Protein AF-A0A940AIQ4-F1 (afdb_monomer_lite)

Radius of gyration: 20.31 Å; chains: 1; bounding box: 44×18×51 Å

pLDDT: mean 92.07, std 6.06, range [65.19, 98.38]

Structure (mmCIF, N/CA/C/O backbone):
data_AF-A0A940AIQ4-F1
#
_entry.id   AF-A0A940AIQ4-F1
#
loop_
_atom_site.group_PDB
_atom_site.id
_atom_site.type_symbol
_atom_site.label_atom_id
_atom_site.label_alt_id
_atom_site.label_comp_id
_atom_site.label_asym_id
_atom_site.label_entity_id
_atom_site.label_seq_id
_atom_site.pdbx_PDB_ins_code
_atom_site.Cartn_x
_atom_site.Cartn_y
_atom_site.Cartn_z
_atom_site.occupancy
_atom_site.B_iso_or_equiv
_atom_site.auth_seq_id
_atom_site.auth_comp_id
_atom_site.auth_asym_id
_atom_site.auth_atom_id
_atom_site.pdbx_PDB_model_num
ATOM 1 N N . MET A 1 1 ? 18.169 -2.757 -26.815 1.00 65.19 1 MET A N 1
ATOM 2 C CA . MET A 1 1 ? 17.033 -2.447 -25.919 1.00 65.19 1 MET A CA 1
ATOM 3 C C . MET A 1 1 ? 15.865 -3.325 -26.342 1.00 65.19 1 MET A C 1
ATOM 5 O O . MET A 1 1 ? 15.246 -3.029 -27.354 1.00 65.19 1 MET A O 1
ATOM 9 N N . THR A 1 2 ? 15.644 -4.465 -25.686 1.00 90.88 2 THR A N 1
ATOM 10 C CA . THR A 1 2 ? 14.545 -5.372 -26.069 1.00 90.88 2 THR A CA 1
ATOM 11 C C . THR A 1 2 ? 13.244 -4.920 -25.402 1.00 90.88 2 THR A C 1
ATOM 13 O O . THR A 1 2 ? 13.270 -4.401 -24.286 1.00 90.88 2 THR A O 1
ATOM 16 N N . ALA A 1 3 ? 12.101 -5.112 -26.068 1.00 92.94 3 ALA A N 1
ATOM 17 C CA . ALA A 1 3 ? 10.784 -4.726 -25.544 1.00 92.94 3 ALA A CA 1
ATOM 18 C C . ALA A 1 3 ? 10.483 -5.345 -24.164 1.00 92.94 3 ALA A C 1
ATOM 20 O O . ALA A 1 3 ? 9.843 -4.716 -23.325 1.00 92.94 3 ALA A O 1
ATOM 21 N N . LEU A 1 4 ? 11.025 -6.538 -23.896 1.00 95.69 4 LEU A N 1
ATOM 22 C CA . LEU A 1 4 ? 10.917 -7.218 -22.607 1.00 95.69 4 LEU A CA 1
ATOM 23 C C . LEU A 1 4 ? 11.495 -6.391 -21.446 1.00 95.69 4 LEU A C 1
ATOM 25 O O . LEU A 1 4 ? 10.868 -6.305 -20.394 1.00 95.69 4 LEU A O 1
ATOM 29 N N . PHE A 1 5 ? 12.646 -5.734 -21.635 1.00 96.19 5 PHE A N 1
ATOM 30 C CA . PHE A 1 5 ? 13.231 -4.880 -20.593 1.00 96.19 5 PHE A CA 1
ATOM 31 C C . PHE A 1 5 ? 12.336 -3.686 -20.254 1.00 96.19 5 PHE A C 1
ATOM 33 O O . PHE A 1 5 ? 12.217 -3.329 -19.085 1.00 96.19 5 PHE A O 1
ATOM 40 N N . ILE A 1 6 ? 11.680 -3.093 -21.258 1.00 96.38 6 I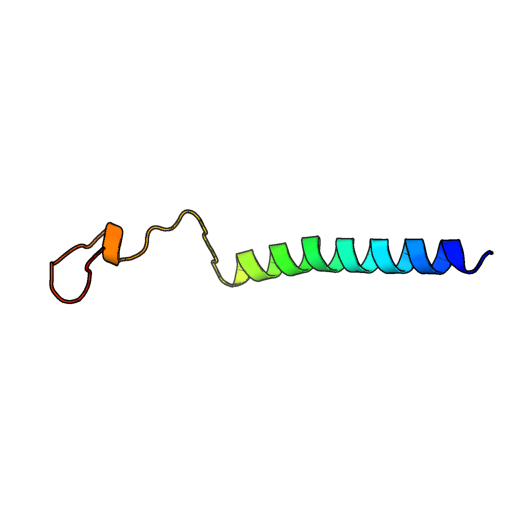LE A N 1
ATOM 41 C CA . ILE A 1 6 ? 10.771 -1.956 -21.056 1.00 96.38 6 ILE A CA 1
ATOM 42 C C . ILE A 1 6 ? 9.558 -2.392 -20.230 1.00 96.38 6 ILE A C 1
ATOM 44 O O . ILE A 1 6 ? 9.184 -1.707 -19.283 1.00 96.38 6 ILE A O 1
ATOM 48 N N . ILE A 1 7 ? 8.983 -3.555 -20.548 1.00 97.19 7 ILE A N 1
ATOM 49 C CA . ILE A 1 7 ? 7.831 -4.103 -19.822 1.00 97.19 7 ILE A CA 1
ATOM 50 C C . ILE A 1 7 ? 8.195 -4.369 -18.359 1.00 97.19 7 ILE A C 1
ATOM 52 O O . ILE A 1 7 ? 7.469 -3.948 -17.461 1.00 97.19 7 ILE A O 1
ATOM 56 N N . ILE A 1 8 ? 9.336 -5.015 -18.107 1.00 97.75 8 ILE A N 1
ATOM 57 C CA . ILE A 1 8 ? 9.786 -5.315 -16.741 1.00 97.75 8 ILE A CA 1
ATOM 58 C C . ILE A 1 8 ? 10.011 -4.022 -15.949 1.00 97.75 8 ILE A C 1
ATOM 60 O O . ILE A 1 8 ? 9.546 -3.909 -14.815 1.00 97.75 8 ILE A O 1
ATOM 64 N N . ALA A 1 9 ? 10.674 -3.029 -16.548 1.00 97.38 9 ALA A N 1
ATOM 65 C CA . ALA A 1 9 ? 10.905 -1.741 -15.904 1.00 97.38 9 ALA A CA 1
ATOM 66 C C . ALA A 1 9 ? 9.591 -1.006 -15.587 1.00 97.38 9 ALA A C 1
ATOM 68 O O . ALA A 1 9 ? 9.441 -0.464 -14.494 1.00 97.38 9 ALA A O 1
ATOM 69 N N . ALA A 1 10 ? 8.620 -1.028 -16.503 1.00 97.69 10 ALA A N 1
ATOM 70 C CA . ALA A 1 10 ? 7.312 -0.416 -16.290 1.00 97.69 10 ALA A CA 1
ATOM 71 C C . ALA A 1 10 ? 6.552 -1.077 -15.130 1.00 97.69 10 ALA A C 1
ATOM 73 O O . ALA A 1 10 ? 6.051 -0.380 -14.250 1.00 97.69 10 ALA A O 1
ATOM 74 N N . VAL A 1 11 ? 6.514 -2.413 -15.081 1.00 98.31 11 VAL A N 1
ATOM 75 C CA . VAL A 1 11 ? 5.879 -3.150 -13.976 1.00 98.31 11 VAL A CA 1
ATOM 76 C C . VAL A 1 11 ? 6.563 -2.827 -12.649 1.00 98.31 11 VAL A C 1
ATOM 78 O O . VAL A 1 11 ? 5.881 -2.528 -11.671 1.00 98.31 11 VAL A O 1
ATOM 81 N N . ALA A 1 12 ? 7.898 -2.819 -12.613 1.00 98.25 12 ALA A N 1
ATOM 82 C CA . ALA A 1 12 ? 8.648 -2.482 -11.407 1.00 98.25 12 ALA A CA 1
ATOM 83 C C . ALA A 1 12 ? 8.321 -1.067 -10.902 1.00 98.25 12 ALA A C 1
ATOM 85 O O . ALA A 1 12 ? 8.059 -0.887 -9.713 1.00 98.25 12 ALA A O 1
ATOM 86 N N . LEU A 1 13 ? 8.266 -0.074 -11.797 1.00 98.25 13 LEU A N 1
ATOM 87 C CA . LEU A 1 13 ? 7.904 1.302 -11.446 1.00 98.25 13 LEU A CA 1
ATOM 88 C C . LEU A 1 13 ? 6.473 1.413 -10.910 1.00 98.25 13 LEU A C 1
ATOM 90 O O . LEU A 1 13 ? 6.250 2.126 -9.933 1.00 98.25 13 LEU A O 1
ATOM 94 N N . LEU A 1 14 ? 5.515 0.691 -11.498 1.00 98.25 14 LEU A N 1
ATOM 95 C CA . LEU A 1 14 ? 4.132 0.673 -11.016 1.00 98.25 14 LEU A CA 1
ATOM 96 C C . LEU A 1 14 ? 4.018 0.042 -9.624 1.00 98.25 14 LEU A C 1
ATOM 98 O O . LEU A 1 14 ? 3.325 0.585 -8.767 1.00 98.25 14 LEU A O 1
ATOM 102 N N . VAL A 1 15 ? 4.731 -1.059 -9.370 1.00 98.38 15 VAL A N 1
ATOM 103 C CA . VAL A 1 15 ? 4.756 -1.717 -8.053 1.00 98.38 15 VAL A CA 1
ATOM 104 C C . VAL A 1 15 ? 5.376 -0.802 -6.997 1.00 98.38 15 VAL A C 1
ATOM 106 O O . VAL A 1 15 ? 4.808 -0.633 -5.920 1.00 98.38 15 VAL A O 1
ATOM 109 N N . ILE A 1 16 ? 6.504 -0.164 -7.317 1.00 98.31 16 ILE A N 1
ATOM 110 C CA . ILE A 1 16 ? 7.154 0.831 -6.455 1.00 98.31 16 ILE A CA 1
ATOM 111 C C . ILE A 1 16 ? 6.168 1.964 -6.147 1.00 98.31 16 ILE A C 1
ATOM 113 O O . ILE A 1 16 ? 5.892 2.239 -4.980 1.00 98.31 16 ILE A O 1
ATOM 117 N N . GLY A 1 17 ? 5.573 2.574 -7.175 1.00 98.19 17 GLY A N 1
ATOM 118 C CA . GLY A 1 17 ? 4.590 3.643 -7.007 1.00 98.19 17 GLY A CA 1
ATOM 119 C C . GLY A 1 17 ? 3.434 3.232 -6.095 1.00 98.19 17 GLY A C 1
ATOM 120 O O . GLY A 1 17 ? 3.125 3.946 -5.145 1.00 98.19 17 GLY A O 1
ATOM 121 N N . TYR A 1 18 ? 2.857 2.051 -6.319 1.00 96.88 18 TYR A N 1
ATOM 122 C CA . TYR A 1 18 ? 1.768 1.516 -5.505 1.00 96.88 18 TYR A CA 1
ATOM 123 C C . TYR A 1 18 ? 2.156 1.357 -4.029 1.00 96.88 18 TYR A C 1
ATOM 125 O O . TYR A 1 18 ? 1.424 1.817 -3.154 1.00 96.88 18 TYR A O 1
ATOM 133 N N . ILE A 1 19 ? 3.319 0.766 -3.736 1.00 97.19 19 ILE A N 1
ATOM 134 C CA . ILE A 1 19 ? 3.761 0.527 -2.355 1.00 97.19 19 ILE A CA 1
ATOM 135 C C . ILE A 1 19 ? 4.079 1.848 -1.648 1.00 97.19 19 ILE A C 1
ATOM 137 O O . ILE A 1 19 ? 3.566 2.100 -0.557 1.00 97.19 19 ILE A O 1
ATOM 141 N N . PHE A 1 20 ? 4.913 2.702 -2.246 1.00 97.12 20 PHE A N 1
ATOM 142 C CA . PHE A 1 20 ? 5.372 3.925 -1.586 1.00 97.12 20 PHE A CA 1
ATOM 143 C C . PHE A 1 20 ? 4.254 4.958 -1.462 1.00 97.12 20 PHE A C 1
ATOM 145 O O . PHE A 1 20 ? 4.006 5.465 -0.365 1.00 97.12 20 PHE A O 1
ATOM 152 N N . TYR A 1 21 ? 3.554 5.247 -2.560 1.00 96.06 21 TYR A N 1
ATOM 153 C CA . TYR A 1 21 ? 2.486 6.241 -2.549 1.00 96.06 21 TYR A CA 1
ATOM 154 C C . TYR A 1 21 ? 1.257 5.735 -1.792 1.00 96.06 21 TYR A C 1
ATOM 156 O O . TYR A 1 21 ? 0.703 6.469 -0.977 1.00 96.06 21 TYR A O 1
ATOM 164 N N . GLY A 1 22 ? 0.879 4.465 -1.976 1.00 95.44 22 GLY A N 1
ATOM 165 C CA . GLY A 1 22 ? -0.228 3.850 -1.244 1.00 95.44 22 GLY A CA 1
ATOM 166 C C . GLY A 1 22 ? 0.023 3.806 0.264 1.00 95.44 22 GLY A C 1
ATOM 167 O O . GLY A 1 22 ? -0.854 4.181 1.040 1.00 95.44 22 GLY A O 1
ATOM 168 N N . SER A 1 23 ? 1.236 3.440 0.697 1.00 93.56 23 SER A N 1
ATOM 169 C CA . SER A 1 23 ? 1.595 3.457 2.122 1.00 93.56 23 SER A CA 1
ATOM 170 C C . SER A 1 23 ? 1.608 4.873 2.699 1.00 93.56 23 SER A C 1
ATOM 172 O O . SER A 1 23 ? 1.131 5.083 3.815 1.00 93.56 23 SER A O 1
ATOM 174 N N . TRP A 1 24 ? 2.125 5.858 1.958 1.00 95.75 24 TRP A N 1
ATOM 175 C CA . TRP A 1 24 ? 2.084 7.256 2.388 1.00 95.75 24 TRP A CA 1
ATOM 176 C C . TRP A 1 24 ? 0.642 7.756 2.538 1.00 95.75 24 TRP A C 1
ATOM 178 O O . TRP A 1 24 ? 0.305 8.325 3.576 1.00 95.75 24 TRP A O 1
ATOM 188 N N . LEU A 1 25 ? -0.223 7.482 1.558 1.00 96.12 25 LEU A N 1
ATOM 189 C CA . LEU A 1 25 ? -1.626 7.895 1.577 1.00 96.12 25 LEU A CA 1
ATOM 190 C C . LEU A 1 25 ? -2.394 7.246 2.737 1.00 96.12 25 LEU A C 1
ATOM 192 O O . LEU A 1 25 ? -3.115 7.935 3.455 1.00 96.12 25 LEU A O 1
ATOM 196 N N . ALA A 1 26 ? -2.179 5.949 2.980 1.00 94.75 26 ALA A N 1
ATOM 197 C CA . ALA A 1 26 ? -2.807 5.234 4.091 1.00 94.75 26 ALA A CA 1
ATOM 198 C C . ALA A 1 26 ? -2.465 5.855 5.456 1.00 94.75 26 ALA A C 1
ATOM 200 O O . ALA A 1 26 ? -3.336 5.980 6.319 1.00 94.75 26 ALA A O 1
ATOM 201 N N . LYS A 1 27 ? -1.217 6.313 5.626 1.00 92.12 27 LYS A N 1
ATOM 202 C CA . LYS A 1 27 ? -0.778 7.030 6.832 1.00 92.12 27 LYS A CA 1
ATOM 203 C C . 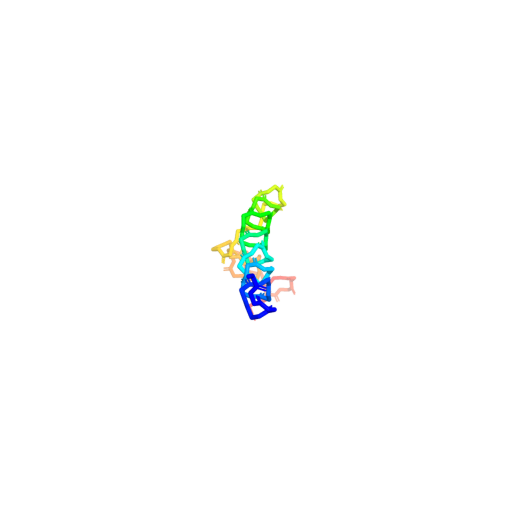LYS A 1 27 ? -1.456 8.394 6.969 1.00 92.12 27 LYS A C 1
ATOM 205 O O . LYS A 1 27 ? -1.858 8.742 8.073 1.00 92.12 27 LYS A O 1
ATOM 210 N N . GLN A 1 28 ? -1.612 9.148 5.877 1.00 94.75 28 GLN A N 1
ATOM 211 C CA . GLN A 1 28 ? -2.294 10.452 5.913 1.00 94.75 28 GLN A CA 1
ATOM 212 C C . GLN A 1 28 ? -3.769 10.331 6.304 1.00 94.75 28 GLN A C 1
ATOM 214 O O . GLN A 1 28 ? -4.299 11.197 6.992 1.00 94.75 28 GLN A O 1
ATOM 219 N N . TRP A 1 29 ? -4.432 9.251 5.893 1.00 93.88 29 TRP A N 1
ATOM 220 C CA . TRP A 1 29 ? -5.833 8.997 6.233 1.00 93.88 29 TRP A CA 1
ATOM 221 C C . TRP A 1 29 ? -6.029 8.334 7.599 1.00 93.88 29 TRP A C 1
ATOM 223 O O . TRP A 1 29 ? -7.164 8.071 7.989 1.00 93.88 29 TRP A O 1
ATOM 233 N N . 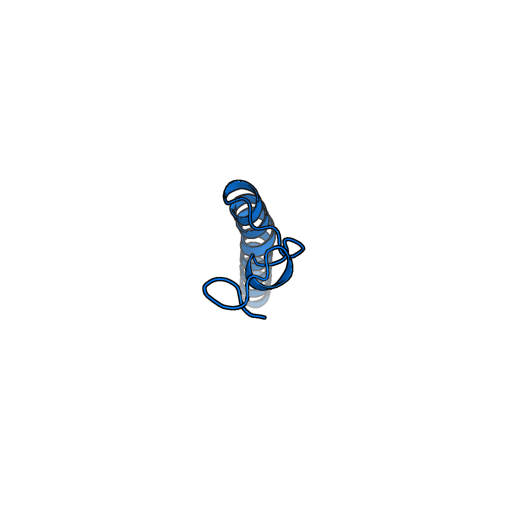GLY A 1 30 ? -4.948 8.070 8.340 1.00 91.31 30 GLY A N 1
ATOM 234 C CA . GLY A 1 30 ? -5.029 7.455 9.663 1.00 91.31 30 GLY A CA 1
ATOM 235 C C . GLY A 1 30 ? -5.585 6.031 9.629 1.00 91.31 30 GLY A C 1
ATOM 236 O O . GLY A 1 30 ? -6.243 5.611 10.580 1.00 91.31 30 GLY A O 1
ATOM 237 N N . ILE A 1 31 ? -5.354 5.299 8.532 1.00 89.62 31 ILE A N 1
ATOM 238 C CA . ILE A 1 31 ? -5.730 3.888 8.436 1.00 89.62 31 ILE A CA 1
ATOM 239 C C . ILE A 1 31 ? -4.823 3.103 9.380 1.00 89.62 31 ILE A C 1
ATOM 241 O O . ILE A 1 31 ? -3.638 2.908 9.111 1.00 89.62 31 ILE A O 1
ATOM 245 N N . ASP A 1 32 ? -5.404 2.653 10.485 1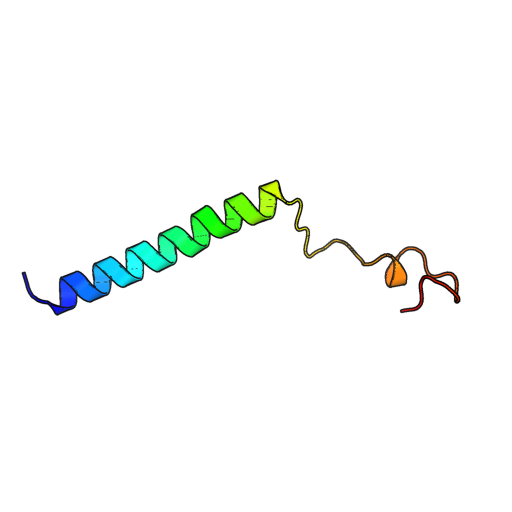.00 89.75 32 ASP A N 1
ATOM 246 C CA . ASP A 1 32 ? -4.760 1.768 11.443 1.00 89.75 32 ASP A CA 1
ATOM 247 C C . ASP A 1 32 ? -5.461 0.400 11.416 1.00 89.75 32 ASP A C 1
ATOM 249 O O . ASP A 1 32 ? -6.586 0.279 11.906 1.00 89.75 32 ASP A O 1
ATOM 253 N N . PRO A 1 33 ? -4.828 -0.638 10.840 1.00 86.56 33 PRO A N 1
ATOM 254 C CA . PRO A 1 33 ? -5.404 -1.977 10.780 1.00 86.56 33 PRO A CA 1
ATOM 255 C C . PRO A 1 33 ? -5.45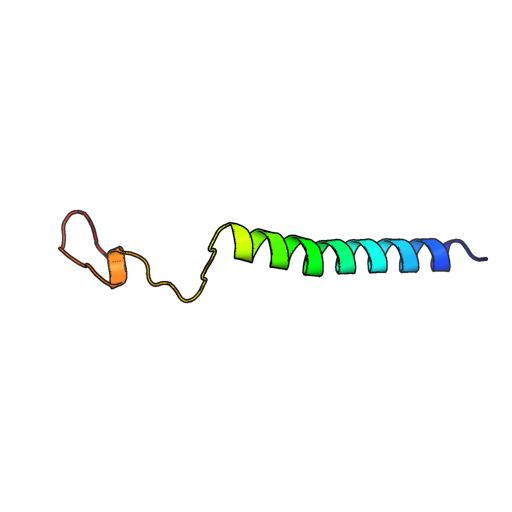0 -2.678 12.145 1.00 86.56 33 PRO A C 1
ATOM 257 O O . PRO A 1 33 ? -6.169 -3.663 12.287 1.00 86.56 33 PRO A O 1
ATOM 260 N N . ALA A 1 34 ? -4.703 -2.199 13.145 1.00 89.00 34 ALA A N 1
ATOM 261 C CA . ALA A 1 34 ? -4.752 -2.725 14.506 1.00 89.00 34 ALA A CA 1
ATOM 262 C C . ALA A 1 34 ? -5.857 -2.069 15.349 1.00 89.00 34 ALA A C 1
ATOM 264 O O . ALA A 1 34 ? -6.173 -2.561 16.437 1.00 89.00 34 ALA A O 1
ATOM 265 N N . LYS A 1 35 ? -6.460 -0.979 14.858 1.00 89.81 35 LYS A N 1
ATOM 266 C CA . LYS A 1 35 ? -7.537 -0.285 15.553 1.00 89.81 35 LYS A CA 1
ATOM 267 C C . LYS A 1 35 ? -8.766 -1.181 15.610 1.00 89.81 35 LYS A C 1
ATOM 269 O O . LYS A 1 35 ? -9.389 -1.485 14.592 1.00 89.81 35 LYS A O 1
ATOM 274 N N . LYS A 1 36 ? -9.134 -1.589 16.822 1.00 89.81 36 LYS A N 1
ATOM 275 C CA . LYS A 1 36 ? -10.353 -2.361 17.039 1.00 89.81 36 LYS A CA 1
ATOM 276 C C . LYS A 1 36 ? -11.564 -1.503 16.695 1.00 89.81 36 LYS A C 1
ATOM 278 O O . LYS A 1 36 ? -11.588 -0.287 16.901 1.00 89.81 36 LYS A O 1
ATOM 283 N N . THR A 1 37 ? -12.584 -2.147 16.147 1.00 89.94 37 THR A N 1
ATOM 284 C CA . THR A 1 37 ? -13.836 -1.465 15.849 1.00 89.94 37 THR A CA 1
ATOM 285 C C . THR A 1 37 ? -14.570 -1.139 17.153 1.00 89.94 37 THR A C 1
ATOM 287 O O . THR A 1 37 ? -14.411 -1.842 18.155 1.00 89.94 37 THR A O 1
ATOM 290 N N . PRO A 1 38 ? -15.421 -0.103 17.161 1.00 87.56 38 PRO A N 1
ATOM 291 C CA . PRO A 1 38 ? -16.255 0.210 18.319 1.00 87.56 38 PRO A CA 1
ATOM 292 C C . PRO A 1 38 ? -17.103 -0.973 18.813 1.00 87.56 38 PRO A C 1
ATOM 294 O O . PRO A 1 38 ? -17.271 -1.131 20.015 1.00 87.56 38 PRO A O 1
ATOM 297 N N . ALA A 1 39 ? -17.532 -1.857 17.904 1.00 89.38 39 ALA A N 1
ATOM 298 C CA . ALA A 1 39 ? -18.214 -3.112 18.223 1.00 89.38 39 ALA A CA 1
ATOM 299 C C . ALA A 1 39 ? -17.438 -4.014 19.204 1.00 89.38 39 ALA A C 1
ATOM 301 O O . ALA A 1 39 ? -18.050 -4.747 19.975 1.00 89.38 39 ALA A O 1
ATOM 302 N N . GLN A 1 40 ? -16.103 -3.944 19.188 1.00 88.25 40 GLN A N 1
ATOM 303 C CA . GLN A 1 40 ? -15.203 -4.766 20.002 1.00 88.25 40 GLN A CA 1
ATOM 304 C C . GLN A 1 40 ? -14.688 -4.038 21.257 1.00 88.25 40 GLN A C 1
ATOM 306 O O . GLN A 1 40 ? -14.407 -4.681 22.263 1.00 88.25 40 GLN A O 1
ATOM 311 N N . GLU A 1 41 ? -14.514 -2.712 21.217 1.00 88.62 41 GLU A N 1
ATOM 312 C CA . GLU A 1 41 ? -14.002 -1.932 22.365 1.00 88.62 41 GLU A CA 1
ATOM 313 C C . GLU A 1 41 ? -15.092 -1.330 23.249 1.00 88.62 41 GLU A C 1
ATOM 315 O O . GLU A 1 41 ? -14.855 -1.067 24.427 1.00 88.62 41 GLU A O 1
ATOM 320 N N . LYS A 1 42 ? -16.264 -1.060 22.680 1.00 87.00 42 LYS A N 1
ATOM 321 C CA . LYS A 1 42 ? -17.358 -0.326 23.321 1.00 87.00 42 LYS A CA 1
ATOM 322 C C . LYS A 1 42 ? -18.663 -1.101 23.226 1.00 87.00 42 LYS A C 1
ATOM 324 O O . LYS A 1 42 ? -19.706 -0.497 23.021 1.00 87.00 42 LYS A O 1
ATOM 329 N N . THR A 1 43 ? -18.590 -2.427 23.332 1.00 90.50 43 THR A N 1
ATOM 330 C CA . THR A 1 43 ? -19.765 -3.285 23.211 1.00 90.50 43 THR A CA 1
ATOM 331 C C . THR A 1 43 ? -20.828 -2.882 24.232 1.00 90.50 43 THR A C 1
ATOM 333 O O . THR A 1 43 ? -20.580 -2.938 25.436 1.00 90.50 43 THR A O 1
ATOM 336 N N . ASP A 1 44 ? -22.001 -2.485 23.751 1.00 87.31 44 ASP A N 1
ATOM 337 C CA . ASP A 1 44 ? -23.119 -2.011 24.576 1.00 87.31 44 ASP A CA 1
ATOM 338 C C . ASP A 1 44 ? -24.394 -2.855 24.410 1.00 87.31 44 ASP A C 1
ATOM 340 O O . ASP A 1 44 ? -25.333 -2.712 25.191 1.00 87.31 44 ASP A O 1
ATOM 344 N N . GLY A 1 45 ? -24.414 -3.774 23.437 1.00 85.69 45 GLY A N 1
ATOM 345 C CA . GLY A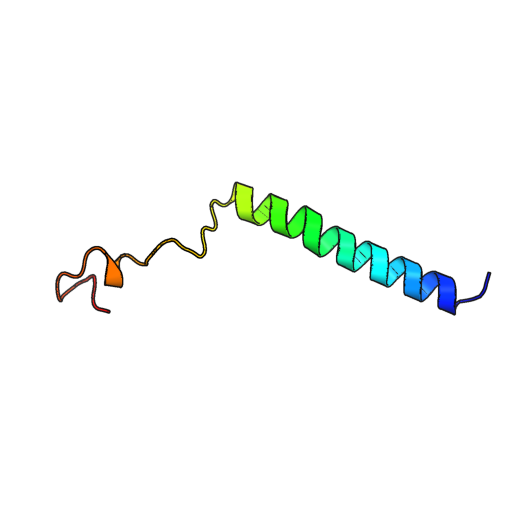 1 45 ? -25.557 -4.647 23.164 1.00 85.69 45 GLY A CA 1
ATOM 346 C C . GLY A 1 45 ? -26.691 -3.991 22.367 1.00 85.69 45 GLY A C 1
ATOM 347 O O . GLY A 1 45 ? -27.727 -4.631 22.189 1.00 85.69 45 GLY A O 1
ATOM 348 N N . VAL A 1 46 ? -26.513 -2.757 21.883 1.00 88.12 46 VAL A N 1
ATOM 349 C CA . VAL A 1 46 ? -27.491 -2.020 21.065 1.00 88.12 46 VAL A CA 1
ATOM 350 C C . VAL A 1 46 ? -26.836 -1.485 19.789 1.00 88.12 46 VAL A C 1
ATOM 352 O O . VAL A 1 46 ? -27.108 -2.010 18.711 1.00 88.12 46 VAL A O 1
ATOM 355 N N . ASP A 1 47 ? -25.961 -0.482 19.911 1.00 88.88 47 ASP A N 1
ATOM 356 C CA . ASP A 1 47 ? -25.316 0.207 18.782 1.00 88.88 47 ASP A CA 1
ATOM 357 C C . ASP A 1 47 ? -23.950 -0.409 18.441 1.00 88.88 47 ASP A C 1
ATOM 359 O O . ASP A 1 47 ? -23.511 -0.404 17.288 1.00 88.88 47 ASP A O 1
ATOM 363 N N . TYR A 1 48 ? -23.276 -0.978 19.439 1.00 83.81 48 TYR A N 1
ATOM 364 C CA . TYR A 1 48 ? -21.981 -1.628 19.313 1.00 83.81 48 TYR A CA 1
ATOM 365 C C . TYR A 1 48 ? -22.108 -3.085 19.749 1.00 83.81 48 TYR A C 1
ATOM 367 O O . TYR A 1 48 ? -22.037 -3.420 20.931 1.00 83.81 48 TYR A O 1
ATOM 375 N N . VAL A 1 49 ? -22.294 -3.963 18.766 1.00 83.69 49 VAL A N 1
ATOM 376 C CA . VAL A 1 49 ? -22.431 -5.414 18.948 1.00 83.69 49 VAL A CA 1
ATOM 377 C C . VAL A 1 49 ? -21.361 -6.111 18.095 1.00 83.69 49 VAL A C 1
ATOM 379 O O . VAL A 1 49 ? -21.168 -5.681 16.955 1.00 83.69 49 VAL A O 1
ATOM 382 N N . PRO A 1 50 ? -20.624 -7.101 18.636 1.00 80.06 50 PRO A N 1
ATOM 383 C CA . PRO A 1 50 ? -19.530 -7.777 17.935 1.00 80.06 50 PRO A CA 1
ATOM 384 C C . PRO A 1 50 ? -19.963 -8.566 16.699 1.00 80.06 50 PRO A C 1
ATOM 386 O O . PRO A 1 50 ? -21.089 -9.113 16.690 1.00 80.06 50 PRO A O 1
#

Foldseek 3Di:
DDPVVVVVVVVVVVVVCCVPVVVVVCVVVVPDPPDDDCLPVVPDPPPRND

Secondary structure (DSSP, 8-state):
--HHHHHHHHHHHHHHHHHHHHHHHHHHTT--TT---HHHHS--SSS---

Sequence (50 aa):
MTALFIIIAAVALLVIGYIFYGSWLAKQWGIDPAKKTPAQEKTDGVDYVP